Protein AF-A0A2B7ZX26-F1 (afdb_monomer_lite)

Radius of gyration: 14.82 Å; chains: 1; bounding box: 29×24×43 Å

Foldseek 3Di:
DDPVVLVVLLVVLVVLLVVLVVLQVPPQCDDPNDRDRVVSPVVSVVSNVVSVVSNVCSVCVVVVHDDDDDPPPPDD

Secondary structure (DSSP, 8-state):
--HHHHHHHHHHHHHHHHHHHHHHHHTS-EETTEE--HHHHHHHHHHHHHHHHHHHHHHHHHTTPPPSS-------

Structure (mmCIF, N/CA/C/O backbone):
data_AF-A0A2B7ZX26-F1
#
_entry.id   AF-A0A2B7ZX26-F1
#
loop_
_atom_site.group_PDB
_atom_site.id
_atom_site.type_symbol
_atom_site.label_atom_id
_atom_site.label_alt_id
_atom_site.label_comp_id
_atom_site.label_asym_id
_atom_site.label_entity_id
_atom_site.label_seq_id
_atom_site.pdbx_PDB_ins_code
_atom_site.Cartn_x
_atom_site.Cartn_y
_atom_site.Cartn_z
_atom_site.occupancy
_atom_site.B_iso_or_equiv
_atom_site.auth_seq_id
_atom_site.auth_comp_id
_atom_site.auth_asym_id
_atom_site.auth_atom_id
_atom_site.pdbx_PDB_model_num
ATOM 1 N N . MET A 1 1 ? -10.998 4.112 20.571 1.00 73.94 1 MET A N 1
ATOM 2 C CA . MET A 1 1 ? -10.221 4.908 19.610 1.00 73.94 1 MET A CA 1
ATOM 3 C C . MET A 1 1 ? -10.940 6.232 19.479 1.00 73.94 1 MET A C 1
ATOM 5 O O . MET A 1 1 ? -12.151 6.205 19.284 1.00 73.94 1 MET A O 1
ATOM 9 N N . SER A 1 2 ? -10.248 7.344 19.686 1.00 89.12 2 SER A N 1
ATOM 10 C CA . SER A 1 2 ? -10.817 8.680 19.510 1.00 89.12 2 SER A CA 1
ATOM 11 C C . SER A 1 2 ? -11.101 8.954 18.031 1.00 89.12 2 SER A C 1
ATOM 13 O O . SER A 1 2 ? -10.529 8.317 17.143 1.00 89.12 2 SER A O 1
ATOM 15 N N . THR A 1 3 ? -11.959 9.933 17.746 1.00 89.31 3 THR A N 1
ATOM 16 C CA . THR A 1 3 ? -12.228 10.382 16.370 1.00 89.31 3 THR A CA 1
ATOM 17 C C . THR A 1 3 ? -10.940 10.788 15.644 1.00 89.31 3 THR A C 1
ATOM 19 O O . THR A 1 3 ? -10.773 10.482 14.464 1.00 89.31 3 THR A O 1
ATOM 22 N N . GLN A 1 4 ? -9.990 11.401 16.359 1.00 93.44 4 GLN A N 1
ATOM 23 C CA . GLN A 1 4 ? -8.693 11.793 15.805 1.00 93.44 4 GLN A CA 1
ATOM 24 C C . GLN A 1 4 ? -7.840 10.583 15.410 1.00 93.44 4 GLN A C 1
ATOM 26 O O . GLN A 1 4 ? -7.253 10.563 14.331 1.00 93.44 4 GLN A O 1
ATOM 31 N N . GLU A 1 5 ? -7.783 9.556 16.255 1.00 90.56 5 GLU A N 1
ATOM 32 C CA . GLU A 1 5 ? -7.050 8.325 15.951 1.00 90.56 5 GLU A CA 1
ATOM 33 C C . GLU A 1 5 ? -7.659 7.586 14.746 1.00 90.56 5 GLU A C 1
ATOM 35 O O . GLU A 1 5 ? -6.916 7.087 13.902 1.00 90.56 5 GLU A O 1
ATOM 40 N N . ILE A 1 6 ? -8.994 7.566 14.613 1.00 90.88 6 ILE A N 1
ATOM 41 C CA . ILE A 1 6 ? -9.685 6.993 13.442 1.00 90.88 6 ILE A CA 1
ATOM 42 C C . ILE A 1 6 ? -9.301 7.760 12.171 1.00 90.88 6 ILE A C 1
ATOM 44 O O . ILE A 1 6 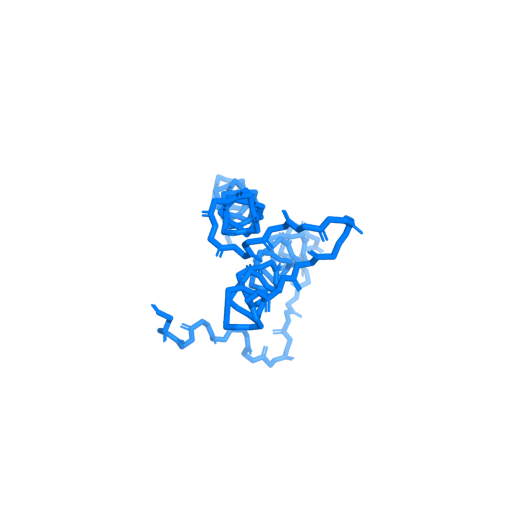? -8.935 7.149 11.165 1.00 90.88 6 ILE A O 1
ATOM 48 N N . ALA A 1 7 ? -9.334 9.094 12.222 1.00 93.31 7 ALA A N 1
ATOM 49 C CA . ALA A 1 7 ? -8.939 9.940 11.099 1.00 93.31 7 ALA A CA 1
ATOM 50 C C . ALA A 1 7 ? -7.463 9.735 10.717 1.00 93.31 7 ALA A C 1
ATOM 52 O O . ALA A 1 7 ? -7.135 9.686 9.532 1.00 93.31 7 ALA A O 1
ATOM 53 N N . ASN A 1 8 ? -6.579 9.558 11.702 1.00 95.19 8 ASN A N 1
ATOM 54 C CA . ASN A 1 8 ? -5.168 9.260 11.464 1.00 95.19 8 ASN A CA 1
ATOM 55 C C . ASN A 1 8 ? -4.984 7.901 10.774 1.00 95.19 8 ASN A C 1
ATOM 57 O O . ASN A 1 8 ? -4.217 7.816 9.820 1.00 95.19 8 ASN A O 1
ATOM 61 N N . GLN A 1 9 ? -5.718 6.859 11.184 1.00 94.38 9 GLN A N 1
ATOM 62 C CA . GLN A 1 9 ? -5.668 5.563 10.495 1.00 94.38 9 GLN A CA 1
ATOM 63 C C . GLN A 1 9 ? -6.170 5.658 9.054 1.00 94.38 9 GLN A C 1
ATOM 65 O O . GLN A 1 9 ? -5.566 5.081 8.156 1.00 94.38 9 GLN A O 1
ATOM 70 N N . TYR A 1 10 ? -7.237 6.417 8.808 1.00 93.56 10 TYR A N 1
ATOM 71 C CA . TYR A 1 10 ? -7.725 6.622 7.447 1.00 93.56 10 TYR A CA 1
ATOM 72 C C . TYR A 1 10 ? -6.697 7.351 6.565 1.00 93.56 10 TYR A C 1
ATOM 74 O O . TYR A 1 10 ? -6.423 6.910 5.450 1.00 93.56 10 TYR A O 1
ATOM 82 N N . LYS A 1 11 ? -6.060 8.413 7.077 1.00 96.81 11 LYS A N 1
ATOM 83 C CA . LYS A 1 11 ? -4.956 9.097 6.376 1.00 96.81 11 LYS A CA 1
ATOM 84 C C . LYS A 1 11 ? -3.787 8.153 6.093 1.00 96.81 11 LYS A C 1
ATOM 86 O O . LYS A 1 11 ? -3.22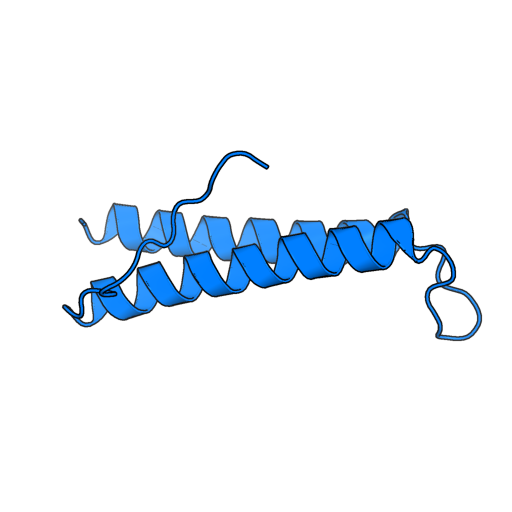6 8.186 5.001 1.00 96.81 11 LYS A O 1
ATOM 91 N N . GLU A 1 12 ? -3.453 7.289 7.045 1.00 97.38 12 GLU A N 1
ATOM 92 C CA . GLU A 1 12 ? -2.379 6.312 6.879 1.00 97.38 12 GLU A CA 1
ATOM 93 C C . GLU A 1 12 ? -2.710 5.277 5.797 1.00 97.38 12 GLU A C 1
ATOM 95 O O . GLU A 1 12 ? -1.866 4.966 4.959 1.00 97.38 12 GLU A O 1
ATOM 100 N N . ALA A 1 13 ? -3.957 4.804 5.735 1.00 98.00 13 ALA A N 1
ATOM 101 C CA . ALA A 1 13 ? -4.408 3.936 4.652 1.00 98.00 13 ALA A CA 1
ATOM 102 C C . ALA A 1 13 ? -4.234 4.595 3.273 1.00 98.00 13 ALA A C 1
ATOM 104 O O . ALA A 1 13 ? -3.716 3.963 2.351 1.00 98.00 13 ALA A O 1
ATOM 105 N N . LEU A 1 14 ? -4.606 5.873 3.132 1.00 98.19 14 LEU A N 1
ATOM 106 C CA . LEU A 1 14 ? -4.405 6.617 1.883 1.00 98.19 14 LEU A CA 1
ATOM 107 C C . LEU A 1 14 ? -2.920 6.695 1.510 1.00 98.19 14 LEU A C 1
ATOM 109 O O . LEU A 1 14 ? -2.562 6.394 0.373 1.00 98.19 14 LEU A O 1
ATOM 113 N N . ARG A 1 15 ? -2.045 6.977 2.482 1.00 98.62 15 ARG A N 1
ATOM 114 C CA . ARG A 1 15 ? -0.591 7.000 2.273 1.00 98.62 15 ARG A CA 1
ATOM 115 C C . ARG A 1 15 ? -0.054 5.657 1.772 1.00 98.62 15 ARG A C 1
ATOM 117 O O . ARG A 1 15 ? 0.754 5.627 0.849 1.00 98.62 15 ARG A O 1
ATOM 124 N N . TYR A 1 16 ? -0.501 4.537 2.345 1.00 98.50 16 TYR A N 1
ATOM 125 C CA . TYR A 1 16 ? -0.105 3.206 1.867 1.00 98.50 16 TYR A CA 1
ATOM 126 C C . TYR A 1 16 ? -0.603 2.943 0.443 1.00 98.50 16 TYR A C 1
ATOM 128 O O . TYR A 1 16 ? 0.142 2.413 -0.380 1.00 98.50 16 TYR A O 1
ATOM 136 N N . MET A 1 17 ? -1.837 3.337 0.126 1.00 98.62 17 MET A N 1
ATOM 137 C CA . MET A 1 17 ? -2.371 3.192 -1.226 1.00 98.62 17 MET A CA 1
ATOM 138 C C . MET A 1 17 ? -1.567 4.015 -2.243 1.00 98.62 17 MET A C 1
ATOM 140 O O . MET A 1 17 ? -1.271 3.531 -3.335 1.00 98.62 17 MET A O 1
ATOM 144 N N . ASP A 1 18 ? -1.161 5.231 -1.885 1.00 98.75 18 ASP A N 1
ATOM 145 C CA . ASP A 1 18 ? -0.337 6.068 -2.756 1.00 98.75 18 ASP A CA 1
ATOM 146 C C . ASP A 1 18 ? 1.086 5.514 -2.909 1.00 98.75 18 ASP A C 1
ATOM 148 O O . ASP A 1 18 ? 1.600 5.473 -4.025 1.00 98.75 18 ASP A O 1
ATOM 152 N N . ASN A 1 19 ? 1.677 4.948 -1.851 1.00 98.50 19 ASN A N 1
ATOM 153 C CA . ASN A 1 19 ? 2.942 4.213 -1.956 1.00 98.50 19 ASN A CA 1
ATOM 154 C C . ASN A 1 19 ? 2.834 3.007 -2.903 1.00 98.50 19 ASN A C 1
ATOM 156 O O . ASN A 1 19 ? 3.748 2.749 -3.684 1.00 98.50 19 ASN A O 1
ATOM 160 N N . ALA A 1 20 ? 1.724 2.264 -2.859 1.00 98.75 20 ALA A N 1
ATOM 161 C CA . ALA A 1 20 ? 1.498 1.139 -3.764 1.00 98.75 20 ALA A CA 1
ATOM 162 C C . ALA A 1 20 ? 1.460 1.597 -5.231 1.00 98.75 20 ALA A C 1
ATOM 164 O O . ALA A 1 20 ? 2.120 1.000 -6.086 1.00 98.75 20 ALA A O 1
ATOM 165 N N . LYS A 1 21 ? 0.748 2.697 -5.520 1.00 98.56 21 LYS A N 1
ATOM 166 C CA . LYS A 1 21 ? 0.745 3.326 -6.851 1.00 98.56 21 LYS A CA 1
ATOM 167 C C . LYS A 1 21 ? 2.149 3.776 -7.256 1.00 98.56 21 LYS A C 1
ATOM 169 O O . LYS A 1 21 ? 2.537 3.568 -8.403 1.00 98.56 21 LYS A O 1
ATOM 174 N N . GLU A 1 22 ? 2.921 4.334 -6.324 1.00 98.56 22 GLU A N 1
ATOM 175 C CA . GLU A 1 22 ? 4.288 4.786 -6.585 1.00 98.56 22 GLU A CA 1
ATOM 176 C C . GLU A 1 22 ? 5.217 3.640 -6.974 1.00 98.56 22 GLU A C 1
ATOM 178 O O . GLU A 1 22 ? 5.994 3.766 -7.921 1.00 98.56 22 GLU A O 1
ATOM 183 N N . ILE A 1 23 ? 5.111 2.498 -6.288 1.00 98.62 23 ILE A N 1
ATOM 184 C CA . ILE A 1 23 ? 5.887 1.295 -6.606 1.00 98.62 23 ILE A CA 1
ATOM 185 C C . ILE A 1 23 ? 5.576 0.825 -8.031 1.00 98.62 23 ILE A C 1
ATOM 187 O O . ILE A 1 23 ? 6.501 0.544 -8.796 1.00 98.62 23 ILE A O 1
ATOM 191 N N . LEU A 1 24 ? 4.296 0.783 -8.416 1.00 98.31 24 LEU A N 1
ATOM 192 C CA . LEU A 1 24 ? 3.909 0.422 -9.781 1.00 98.31 24 LEU A CA 1
ATOM 193 C C . LEU A 1 24 ? 4.440 1.422 -10.813 1.00 98.31 24 LEU A C 1
ATOM 195 O O . LEU A 1 24 ? 4.948 1.018 -11.858 1.00 98.31 24 LEU A O 1
ATOM 199 N N . ARG A 1 25 ? 4.349 2.720 -10.507 1.00 97.50 25 ARG A N 1
ATOM 200 C CA . ARG A 1 25 ? 4.763 3.806 -11.400 1.00 97.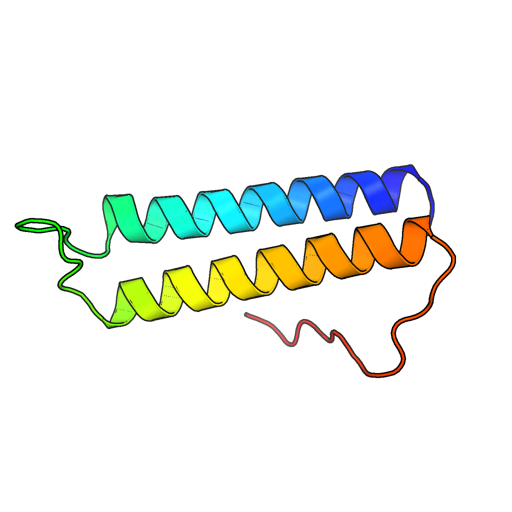50 25 ARG A CA 1
ATOM 201 C C . ARG A 1 25 ? 6.271 3.837 -11.635 1.00 97.50 25 ARG A C 1
ATOM 203 O O . ARG A 1 25 ? 6.695 4.061 -12.761 1.00 97.50 25 ARG A O 1
ATOM 210 N N . THR A 1 26 ? 7.064 3.637 -10.585 1.00 97.75 26 THR A N 1
ATOM 211 C CA . THR A 1 26 ? 8.516 3.883 -10.622 1.00 97.75 26 THR A CA 1
ATOM 212 C C . THR A 1 26 ? 9.364 2.624 -10.703 1.00 97.75 26 THR 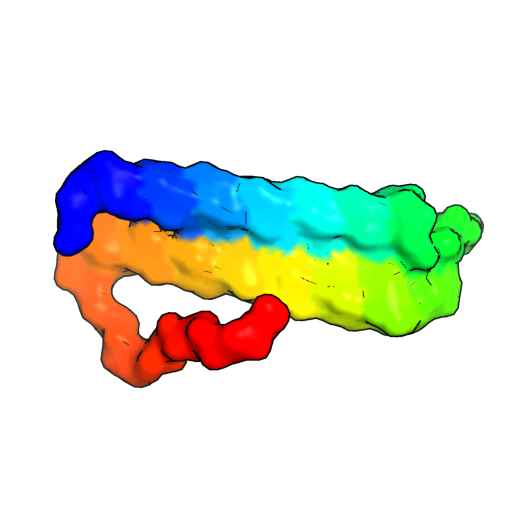A C 1
ATOM 214 O O . THR A 1 26 ? 10.487 2.696 -11.190 1.00 97.75 26 THR A O 1
ATOM 217 N N . LYS A 1 27 ? 8.861 1.472 -10.234 1.00 97.50 27 LYS A N 1
ATOM 218 C CA . LYS A 1 27 ? 9.676 0.254 -10.087 1.00 97.50 27 LYS A CA 1
ATOM 219 C C . LYS A 1 27 ? 9.172 -0.933 -10.900 1.00 97.50 27 LYS A C 1
ATOM 221 O O . LYS A 1 27 ? 9.980 -1.728 -11.353 1.00 97.50 27 LYS A O 1
ATOM 226 N N . ALA A 1 28 ? 7.865 -1.054 -11.143 1.00 96.19 28 ALA A N 1
ATOM 227 C CA . ALA A 1 28 ? 7.291 -2.242 -11.790 1.00 96.19 28 ALA A CA 1
ATOM 228 C C . ALA A 1 28 ? 7.501 -2.336 -13.319 1.00 96.19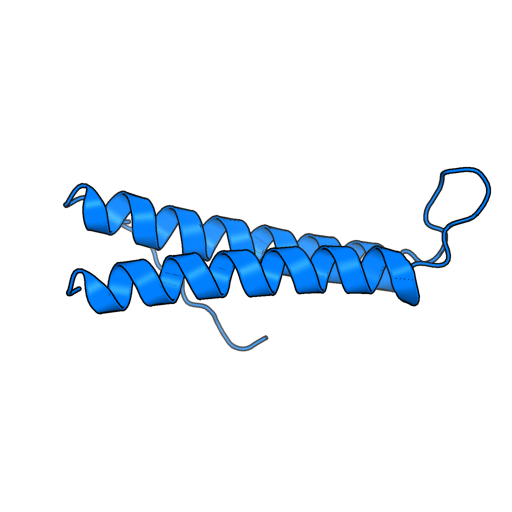 28 ALA A C 1
ATOM 230 O O . ALA A 1 28 ? 6.934 -3.226 -13.956 1.00 96.19 28 ALA A O 1
ATOM 231 N N . ALA A 1 29 ? 8.308 -1.438 -13.900 1.00 96.06 29 ALA A N 1
ATOM 232 C CA . ALA A 1 29 ? 8.714 -1.438 -15.307 1.00 96.06 29 ALA A CA 1
ATOM 233 C C . ALA A 1 29 ? 7.530 -1.625 -16.277 1.00 96.06 29 ALA A C 1
ATOM 235 O O . ALA A 1 29 ? 7.458 -2.611 -17.008 1.00 96.06 29 ALA A O 1
ATOM 236 N N . LYS A 1 30 ? 6.555 -0.704 -16.250 1.00 95.69 30 LYS A N 1
ATOM 237 C CA . LYS A 1 30 ? 5.373 -0.783 -17.121 1.00 95.69 30 LYS A CA 1
ATOM 238 C C . LYS A 1 30 ? 5.776 -0.626 -18.590 1.00 95.69 30 LYS A C 1
ATOM 240 O O . LYS A 1 30 ? 6.301 0.416 -18.973 1.00 95.69 30 LYS A O 1
ATOM 245 N N . LYS A 1 31 ? 5.471 -1.632 -19.407 1.00 96.06 31 LYS A N 1
ATOM 246 C CA . LYS A 1 31 ? 5.702 -1.646 -20.855 1.00 96.06 31 LYS A CA 1
ATOM 247 C C . LYS A 1 31 ? 4.492 -2.254 -21.559 1.00 96.06 31 LYS A C 1
ATOM 249 O O . LYS A 1 31 ? 3.965 -3.261 -21.092 1.00 96.06 31 LYS A O 1
ATOM 254 N N . ASP A 1 32 ? 4.029 -1.614 -22.632 1.00 95.50 32 ASP A N 1
ATOM 255 C CA . ASP A 1 32 ? 2.906 -2.081 -23.462 1.00 95.50 32 ASP A CA 1
ATOM 256 C C . ASP A 1 32 ? 1.641 -2.420 -22.647 1.00 95.50 32 ASP A C 1
ATOM 258 O O . ASP A 1 32 ? 0.941 -3.396 -22.888 1.00 95.50 32 ASP A O 1
ATOM 262 N N . GLY A 1 33 ? 1.365 -1.615 -21.614 1.00 93.69 33 GLY A N 1
ATOM 263 C CA . GLY A 1 33 ? 0.208 -1.793 -20.731 1.00 93.69 33 GLY A CA 1
ATOM 264 C C . GLY A 1 33 ? 0.395 -2.802 -19.592 1.00 93.69 33 GLY A C 1
ATOM 265 O O . GLY A 1 33 ? -0.403 -2.778 -18.655 1.00 93.69 33 GLY A O 1
ATOM 266 N N . ALA A 1 34 ? 1.465 -3.599 -19.593 1.00 95.94 34 ALA A N 1
ATOM 267 C CA . ALA A 1 34 ? 1.739 -4.617 -18.580 1.00 95.94 34 ALA A CA 1
ATOM 268 C C . ALA A 1 34 ? 2.949 -4.266 -17.696 1.00 95.94 34 ALA A C 1
ATOM 270 O O . ALA A 1 34 ? 3.949 -3.713 -18.157 1.00 95.94 34 ALA A O 1
ATOM 271 N N . TYR A 1 35 ? 2.864 -4.598 -16.407 1.00 98.19 35 TYR A N 1
ATOM 272 C CA . TYR A 1 35 ? 3.993 -4.497 -15.480 1.00 98.19 35 TYR A CA 1
ATOM 273 C C . TYR A 1 35 ? 4.893 -5.721 -15.626 1.00 98.19 35 TYR A C 1
ATOM 275 O O . TYR A 1 35 ? 4.418 -6.849 -15.509 1.00 98.19 35 TYR A O 1
ATOM 283 N N . GLN A 1 36 ? 6.179 -5.492 -15.875 1.00 97.69 36 GLN A N 1
ATOM 284 C CA . GLN A 1 36 ? 7.124 -6.559 -16.207 1.00 97.69 36 GLN A CA 1
ATOM 285 C C . GLN A 1 36 ? 7.857 -7.091 -14.970 1.00 97.69 36 GLN A C 1
ATOM 287 O O . GLN A 1 36 ? 8.208 -8.269 -14.912 1.00 97.69 36 GLN A O 1
ATOM 292 N N . ASP A 1 37 ? 8.063 -6.253 -13.949 1.00 97.88 37 ASP A N 1
ATOM 293 C CA . ASP A 1 37 ? 8.765 -6.677 -12.739 1.00 97.88 37 ASP A CA 1
ATOM 294 C C . ASP A 1 37 ? 7.790 -7.209 -11.679 1.00 97.88 37 ASP A C 1
ATOM 296 O O . ASP A 1 37 ? 7.204 -6.474 -10.873 1.00 97.88 37 ASP A O 1
ATOM 300 N N . ALA A 1 38 ? 7.654 -8.536 -11.657 1.00 97.88 38 ALA A N 1
ATOM 301 C CA . ALA A 1 38 ? 6.774 -9.243 -10.739 1.00 97.88 38 ALA A CA 1
ATOM 302 C C . ALA A 1 38 ? 7.121 -9.021 -9.252 1.00 97.88 38 ALA A C 1
ATOM 304 O O . ALA A 1 38 ? 6.228 -9.113 -8.405 1.00 97.88 38 ALA A O 1
ATOM 305 N N . LYS A 1 39 ? 8.382 -8.718 -8.900 1.00 98.25 39 LYS A N 1
ATOM 306 C CA . LYS A 1 39 ? 8.763 -8.397 -7.514 1.00 98.25 39 LYS A CA 1
ATOM 307 C C . LYS A 1 39 ? 8.065 -7.116 -7.077 1.00 98.25 39 LYS A C 1
ATOM 309 O O . LYS A 1 39 ? 7.425 -7.102 -6.026 1.00 98.25 39 LYS A O 1
ATOM 314 N N . TYR A 1 40 ? 8.142 -6.065 -7.889 1.00 98.50 40 TYR A N 1
ATOM 315 C CA . TYR A 1 40 ? 7.530 -4.779 -7.557 1.00 98.50 40 TYR A CA 1
ATOM 316 C C . TYR A 1 40 ? 6.008 -4.792 -7.689 1.00 98.50 40 TYR A C 1
ATOM 318 O O . TYR A 1 40 ? 5.340 -4.132 -6.895 1.00 98.50 40 TYR A O 1
ATOM 326 N N . VAL A 1 41 ? 5.443 -5.606 -8.588 1.00 98.38 41 VAL A N 1
ATOM 327 C CA . VAL A 1 41 ? 3.992 -5.864 -8.604 1.00 98.38 41 VAL A CA 1
ATOM 328 C C . VAL A 1 41 ? 3.541 -6.473 -7.276 1.00 98.38 41 VAL A C 1
ATOM 330 O O . VAL A 1 41 ? 2.638 -5.938 -6.635 1.00 98.38 41 VAL A O 1
ATOM 333 N N . ARG A 1 42 ? 4.202 -7.541 -6.806 1.00 98.50 42 ARG A N 1
ATOM 334 C CA . ARG A 1 42 ? 3.864 -8.170 -5.517 1.00 98.50 42 ARG A CA 1
ATOM 335 C C . ARG A 1 42 ? 4.020 -7.205 -4.343 1.00 98.50 42 ARG A C 1
ATOM 337 O O . ARG A 1 42 ? 3.153 -7.179 -3.473 1.00 98.50 42 ARG A O 1
ATOM 344 N N . MET A 1 43 ? 5.081 -6.394 -4.333 1.00 98.50 43 MET A N 1
ATOM 345 C CA . MET A 1 43 ? 5.279 -5.365 -3.306 1.00 98.50 43 MET A CA 1
ATOM 346 C C . MET A 1 43 ? 4.131 -4.353 -3.295 1.00 98.50 43 MET A C 1
ATOM 348 O O . MET A 1 43 ? 3.543 -4.124 -2.243 1.00 98.50 43 MET A O 1
ATOM 352 N N . ALA A 1 44 ? 3.765 -3.799 -4.455 1.00 98.62 44 ALA A N 1
ATOM 353 C CA . ALA A 1 44 ? 2.652 -2.862 -4.559 1.00 98.62 44 ALA A CA 1
ATOM 354 C C . ALA A 1 44 ? 1.330 -3.484 -4.088 1.00 98.62 44 ALA A C 1
ATOM 356 O O . ALA A 1 44 ? 0.607 -2.868 -3.308 1.00 98.62 44 ALA A O 1
ATOM 357 N N . CYS A 1 45 ? 1.032 -4.720 -4.503 1.00 98.44 45 CYS A N 1
ATOM 358 C CA . CYS A 1 45 ? -0.169 -5.434 -4.073 1.00 98.44 45 CYS A CA 1
ATOM 359 C C . CYS A 1 45 ? -0.197 -5.655 -2.554 1.00 98.44 45 CYS A C 1
ATOM 361 O O . CYS A 1 45 ? -1.227 -5.410 -1.930 1.00 98.44 45 CYS A O 1
ATOM 363 N N . GLY A 1 46 ? 0.923 -6.057 -1.943 1.00 98.06 46 GLY A N 1
ATOM 364 C CA . GLY A 1 46 ? 1.027 -6.204 -0.489 1.00 98.06 46 GLY A CA 1
ATOM 365 C C . GLY A 1 46 ? 0.805 -4.880 0.248 1.00 98.06 46 GLY A C 1
ATOM 366 O O . GLY A 1 46 ? 0.043 -4.821 1.214 1.00 98.06 46 GLY A O 1
ATOM 367 N N . THR A 1 47 ? 1.394 -3.787 -0.246 1.00 98.50 47 THR A N 1
ATOM 368 C CA . THR A 1 47 ? 1.180 -2.446 0.317 1.00 98.50 47 THR A CA 1
ATOM 369 C C . THR A 1 47 ? -0.282 -1.998 0.186 1.00 98.50 47 THR A C 1
ATOM 371 O O . THR A 1 47 ? -0.852 -1.499 1.156 1.00 98.50 47 THR A O 1
ATOM 374 N N . ALA A 1 48 ? -0.917 -2.216 -0.970 1.00 98.62 48 ALA A N 1
ATOM 375 C CA . ALA A 1 48 ? -2.323 -1.878 -1.196 1.00 98.62 48 ALA A CA 1
ATOM 376 C C . ALA A 1 48 ? -3.275 -2.721 -0.331 1.00 98.62 48 ALA A C 1
ATOM 378 O O . ALA A 1 48 ? -4.251 -2.197 0.202 1.00 98.62 48 ALA A O 1
ATOM 379 N N . TYR A 1 49 ? -2.980 -4.009 -0.139 1.00 98.12 49 TYR A N 1
ATOM 380 C CA . TYR A 1 49 ? -3.746 -4.875 0.757 1.00 98.12 49 TYR A CA 1
ATOM 381 C C . TYR A 1 49 ? -3.706 -4.354 2.201 1.00 98.12 49 TYR A C 1
ATOM 383 O O . TYR A 1 49 ? -4.751 -4.187 2.832 1.00 98.12 49 TYR A O 1
ATOM 391 N N . ASN A 1 50 ? -2.518 -3.984 2.690 1.00 97.44 50 ASN A N 1
ATOM 392 C CA . ASN A 1 50 ? -2.364 -3.382 4.015 1.00 97.44 50 ASN A CA 1
ATOM 393 C C . ASN A 1 50 ? -3.123 -2.050 4.143 1.00 97.44 50 ASN A C 1
ATOM 395 O O . ASN A 1 50 ? -3.761 -1.816 5.169 1.00 97.44 50 ASN A O 1
ATOM 399 N N . ALA A 1 51 ? -3.129 -1.212 3.099 1.00 98.06 51 ALA A N 1
ATOM 400 C CA . ALA A 1 51 ? -3.928 0.016 3.070 1.00 98.06 51 ALA A CA 1
ATOM 401 C C . ALA A 1 51 ? -5.419 -0.264 3.327 1.00 98.06 51 ALA A C 1
ATOM 403 O O . ALA A 1 51 ? -6.044 0.382 4.169 1.00 98.06 51 ALA A O 1
ATOM 404 N N . VAL A 1 52 ? -5.982 -1.262 2.636 1.00 97.38 52 VAL A N 1
ATOM 405 C CA . VAL A 1 52 ? -7.393 -1.648 2.783 1.00 97.38 52 VAL A CA 1
ATOM 406 C C . VAL A 1 52 ? -7.680 -2.176 4.187 1.00 97.38 52 VAL A C 1
ATOM 408 O O . VAL A 1 52 ? -8.687 -1.788 4.777 1.00 97.38 52 VAL A O 1
ATOM 411 N N . LEU A 1 53 ? -6.798 -2.999 4.760 1.00 95.38 53 LEU A N 1
ATOM 412 C CA . LEU A 1 53 ? -6.967 -3.490 6.132 1.00 95.38 53 LEU A CA 1
ATOM 413 C C . LEU A 1 53 ? -6.978 -2.350 7.161 1.00 95.38 53 LEU A C 1
ATOM 415 O O . LEU A 1 53 ? -7.820 -2.346 8.063 1.00 95.38 53 LEU A O 1
ATOM 419 N N . ILE A 1 54 ? -6.091 -1.360 7.011 1.00 94.56 54 ILE A N 1
ATOM 420 C CA . ILE A 1 54 ? -6.054 -0.176 7.881 1.00 94.56 54 ILE A CA 1
ATOM 421 C C . ILE A 1 54 ? -7.360 0.624 7.746 1.00 94.56 54 ILE A C 1
ATOM 423 O O . ILE A 1 54 ? -7.985 0.955 8.757 1.00 94.56 54 ILE A O 1
ATOM 427 N N . ALA A 1 55 ? -7.811 0.887 6.515 1.00 95.25 55 ALA A N 1
ATOM 428 C CA . ALA A 1 55 ? -9.057 1.611 6.261 1.00 95.25 55 ALA A CA 1
ATOM 429 C C . ALA A 1 55 ? -10.279 0.875 6.833 1.00 95.25 55 ALA A C 1
ATOM 431 O O . ALA A 1 55 ? -11.136 1.490 7.471 1.00 95.25 55 ALA A O 1
ATOM 432 N N . LEU A 1 56 ? -10.343 -0.448 6.656 1.00 93.81 56 LEU A N 1
ATOM 433 C CA . LEU A 1 56 ? -11.428 -1.280 7.167 1.00 93.81 56 LEU A CA 1
ATOM 434 C C . LEU A 1 56 ? -11.465 -1.272 8.699 1.00 93.81 56 LEU A C 1
ATOM 436 O O . LEU A 1 56 ? -12.537 -1.145 9.290 1.00 93.81 56 LEU A O 1
ATOM 440 N N . ASN A 1 57 ? -10.307 -1.346 9.354 1.00 90.00 57 ASN A N 1
ATOM 441 C CA . ASN A 1 57 ? -10.218 -1.240 10.807 1.00 90.00 57 ASN A CA 1
ATOM 442 C C . ASN A 1 57 ? -10.698 0.130 11.313 1.00 90.00 57 ASN A C 1
ATOM 444 O O . ASN A 1 57 ? -11.467 0.185 12.275 1.00 90.00 57 ASN A O 1
ATOM 448 N N . ALA A 1 58 ? -10.303 1.223 10.650 1.00 91.31 58 ALA A N 1
ATOM 449 C CA . ALA A 1 58 ? -10.777 2.569 10.973 1.00 91.31 58 ALA A CA 1
ATOM 450 C C . ALA A 1 58 ? -12.307 2.678 10.823 1.00 91.31 58 ALA A C 1
ATOM 452 O O . ALA A 1 58 ? -12.996 3.137 11.738 1.00 91.31 58 ALA A O 1
ATOM 453 N N . TYR A 1 59 ? -12.850 2.176 9.709 1.00 92.81 59 TYR A N 1
ATOM 454 C CA . TYR A 1 59 ? -14.285 2.171 9.426 1.00 92.81 59 TYR A CA 1
ATOM 455 C C . TYR A 1 59 ? -15.089 1.358 10.449 1.00 92.81 59 TYR A C 1
ATOM 457 O O . TYR A 1 59 ? -16.084 1.842 10.991 1.00 92.81 59 TYR A O 1
ATOM 465 N N . LEU A 1 60 ? -14.663 0.130 10.755 1.00 90.88 60 LEU A N 1
ATOM 466 C CA . LEU A 1 60 ? -15.379 -0.736 11.693 1.00 90.88 60 LEU A CA 1
ATOM 467 C C . LEU A 1 60 ? -15.363 -0.164 13.112 1.00 90.88 60 LEU A C 1
ATOM 469 O O . LEU A 1 60 ? -16.399 -0.174 13.780 1.00 90.88 60 LEU A O 1
ATOM 473 N N . LYS A 1 61 ? -14.239 0.425 13.539 1.00 87.81 61 LYS A N 1
ATOM 474 C CA . LYS A 1 61 ? -14.148 1.116 14.832 1.00 87.81 61 LYS A CA 1
ATOM 475 C C . LYS A 1 61 ? -15.057 2.338 14.904 1.00 87.81 61 LYS A C 1
ATOM 477 O O . LYS A 1 61 ? -15.728 2.511 15.917 1.00 87.81 61 LYS A O 1
ATOM 482 N N . MET A 1 62 ? -15.142 3.134 13.837 1.00 89.94 62 MET A N 1
ATOM 483 C CA . MET A 1 62 ? -16.103 4.241 13.739 1.00 89.94 62 MET A CA 1
ATOM 484 C C . MET A 1 62 ? -17.552 3.757 13.891 1.00 89.94 62 MET A C 1
ATOM 486 O O . MET A 1 62 ? -18.379 4.447 14.479 1.00 89.94 62 MET A O 1
ATOM 490 N N . LYS A 1 63 ? -17.867 2.552 13.404 1.00 91.25 63 LYS A N 1
ATOM 491 C CA . LYS A 1 63 ? -19.187 1.917 13.549 1.00 91.25 63 LYS A CA 1
ATOM 492 C C . LYS A 1 63 ? -19.399 1.205 14.892 1.00 91.25 63 LYS A C 1
ATOM 494 O O . LYS A 1 63 ? -20.403 0.514 15.045 1.00 91.25 63 LYS A O 1
ATOM 499 N N . GLY A 1 64 ? -18.470 1.318 15.844 1.00 88.19 64 GLY A N 1
ATOM 500 C CA . GLY A 1 64 ? -18.546 0.628 17.135 1.00 88.19 64 GLY A CA 1
ATOM 501 C C . GLY A 1 64 ? -18.394 -0.896 17.043 1.00 88.19 64 GLY A C 1
ATOM 502 O O . GLY A 1 64 ? -18.661 -1.599 18.015 1.00 88.19 64 GLY A O 1
ATOM 503 N N . LYS A 1 65 ? -17.963 -1.429 15.891 1.00 85.00 65 LYS A N 1
ATOM 504 C CA . LYS A 1 65 ? -17.748 -2.864 15.679 1.00 85.00 65 LYS A CA 1
ATOM 505 C C . LYS A 1 65 ? -16.303 -3.234 16.014 1.00 85.00 65 LYS A C 1
ATOM 507 O O . LYS A 1 65 ? -15.365 -2.511 15.679 1.00 85.00 65 LYS A O 1
ATOM 512 N N . LYS A 1 66 ? -16.116 -4.386 16.661 1.00 70.69 66 LYS A N 1
ATOM 513 C CA . LYS A 1 66 ? -14.792 -4.974 16.911 1.00 70.69 66 LYS A CA 1
ATOM 514 C C . LYS A 1 66 ? -14.508 -6.038 15.853 1.00 70.69 66 LYS A C 1
ATOM 516 O O . LYS A 1 66 ? -15.375 -6.854 15.559 1.00 70.69 66 LYS A O 1
ATOM 521 N N . ILE A 1 67 ? -13.297 -6.036 15.298 1.00 68.31 67 ILE A N 1
ATOM 522 C CA . ILE A 1 67 ? -12.807 -7.172 14.512 1.00 68.31 67 ILE A CA 1
ATOM 523 C C . ILE A 1 67 ? -12.368 -8.243 15.512 1.00 68.31 67 ILE A C 1
ATOM 525 O O . ILE A 1 67 ? -11.474 -8.003 16.324 1.00 68.31 67 ILE A O 1
ATOM 529 N N . HIS A 1 68 ? -13.024 -9.401 15.491 1.00 61.75 68 HIS A N 1
ATOM 530 C CA . HIS A 1 68 ? -12.587 -10.577 16.235 1.00 61.75 68 HIS A CA 1
ATOM 531 C C . HIS A 1 68 ? -11.573 -11.333 15.368 1.00 61.75 68 HIS A C 1
ATOM 533 O O . HIS A 1 68 ? -11.906 -11.780 14.277 1.00 61.75 68 HIS A O 1
ATOM 539 N N . GLY A 1 69 ? -10.326 -11.422 15.838 1.00 57.53 69 GLY A N 1
ATOM 540 C CA . GLY A 1 69 ? -9.187 -11.925 15.063 1.00 57.53 69 GLY A CA 1
ATOM 541 C C . GLY A 1 69 ? -8.217 -10.795 14.717 1.00 57.53 69 GLY A C 1
ATOM 542 O O . GLY A 1 69 ? -8.616 -9.743 14.229 1.00 57.53 69 GLY A O 1
ATOM 543 N N . LYS A 1 70 ? -6.939 -10.978 15.056 1.00 47.31 70 LYS A N 1
ATOM 544 C CA . LYS A 1 70 ? -5.886 -9.957 14.946 1.00 47.31 70 LYS A CA 1
ATOM 545 C C . LYS A 1 70 ? -5.802 -9.375 13.521 1.00 47.31 70 LYS A C 1
ATOM 547 O O . LYS A 1 70 ? -5.471 -10.133 12.615 1.00 47.31 70 LYS A O 1
ATOM 552 N N . PRO A 1 71 ? -5.878 -8.048 13.318 1.00 56.50 71 PRO A N 1
ATOM 553 C CA . PRO A 1 71 ? -5.040 -7.395 12.331 1.00 56.50 71 PRO A CA 1
ATOM 554 C C . PRO A 1 71 ? -3.736 -7.025 13.050 1.00 56.50 71 PRO A C 1
ATOM 556 O O . PRO A 1 71 ? -3.524 -5.860 13.384 1.00 56.50 71 PRO A O 1
ATOM 559 N N . ASN A 1 72 ? -2.888 -8.005 13.407 1.00 48.50 72 ASN A N 1
ATOM 560 C CA . ASN A 1 72 ? -1.533 -7.592 13.774 1.00 48.50 72 ASN A CA 1
ATOM 561 C C . ASN A 1 72 ? -0.847 -7.290 12.476 1.00 48.50 72 ASN A C 1
ATOM 563 O O . ASN A 1 72 ? -0.565 -8.181 11.675 1.00 48.50 72 ASN A O 1
ATOM 567 N N . ASN A 1 73 ? -0.507 -6.033 12.352 1.00 56.50 73 ASN A N 1
ATOM 568 C CA . ASN A 1 73 ? 0.557 -5.605 11.494 1.00 56.50 73 ASN A CA 1
ATOM 569 C C . ASN A 1 73 ? 1.833 -6.140 12.168 1.00 56.50 73 ASN A C 1
ATOM 571 O O . ASN A 1 73 ? 2.440 -5.465 12.994 1.00 56.50 73 ASN A O 1
ATOM 575 N N . VAL A 1 74 ? 2.156 -7.416 11.931 1.00 41.88 74 VAL A N 1
ATOM 576 C CA . VAL A 1 74 ? 3.494 -7.939 12.194 1.00 41.88 74 VAL A CA 1
ATOM 577 C C . VAL A 1 74 ? 4.391 -7.296 11.147 1.00 41.88 74 VAL A C 1
ATOM 579 O O . VAL A 1 74 ? 4.288 -7.624 9.974 1.00 41.88 74 VAL A O 1
ATOM 582 N N . ASN A 1 75 ? 5.146 -6.290 11.589 1.00 44.03 75 ASN A N 1
ATOM 583 C CA . ASN A 1 75 ? 6.389 -5.773 11.012 1.00 44.03 75 ASN A CA 1
ATOM 584 C C . ASN A 1 75 ? 6.582 -6.061 9.509 1.00 44.03 75 ASN A C 1
ATOM 586 O O . ASN A 1 75 ? 7.058 -7.136 9.144 1.00 44.03 75 ASN A O 1
ATOM 590 N N . ALA A 1 76 ? 6.227 -5.086 8.668 1.00 36.78 76 ALA A N 1
ATOM 591 C CA . ALA A 1 76 ? 6.724 -4.990 7.296 1.00 36.78 76 ALA A CA 1
ATOM 592 C C . ALA A 1 76 ? 8.001 -4.145 7.271 1.00 36.78 76 ALA A C 1
ATOM 594 O O . ALA A 1 76 ? 8.048 -3.162 8.049 1.00 36.78 76 ALA A O 1
#

pLDDT: mean 89.27, std 15.71, range [36.78, 98.75]

Sequence (76 aa):
MSTQ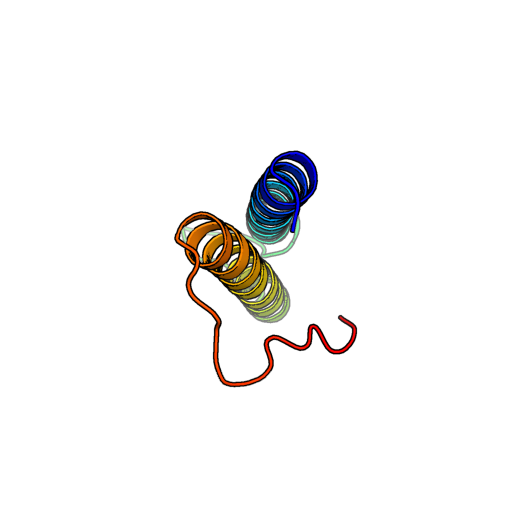EIANQYKEALRYMDNAKEILRTKAAKKDGAYQDAKYVRMACGTAYNAVLIALNAYLKMKGKKIHGKPNNVNA